Protein AF-A0AAQ3UL62-F1 (afdb_monomer_lite)

pLDDT: mean 93.1, std 4.56, range [62.81, 98.12]

Foldseek 3Di:
DDVVQFKDADPFPAAWEWDWDQDPVRDTDIDTACVVVQVVDDADPQDDDDPVVVVVLCPPPPDDDDDDDVVQQSVAADDPVCQSNQWYDDPVHIMTGRTGDPPHNCSVNVSVVVCCVVCVVPPDD

Organism: NCBI:txid547442

Structure (mmCIF, N/CA/C/O backbone):
data_AF-A0AAQ3UL62-F1
#
_entry.id   AF-A0AAQ3UL62-F1
#
loop_
_atom_site.group_PDB
_atom_site.id
_atom_site.type_symbol
_atom_site.label_atom_id
_atom_site.label_alt_id
_atom_site.label_comp_id
_atom_site.label_asym_id
_atom_site.label_entity_id
_atom_site.label_seq_id
_atom_site.pdbx_PDB_ins_code
_atom_site.Cartn_x
_atom_site.Cartn_y
_atom_site.Cartn_z
_atom_site.occupancy
_atom_site.B_iso_or_equiv
_atom_site.auth_seq_id
_atom_site.auth_comp_id
_atom_site.auth_asym_id
_atom_site.auth_atom_id
_atom_site.pdbx_PDB_model_num
ATOM 1 N N .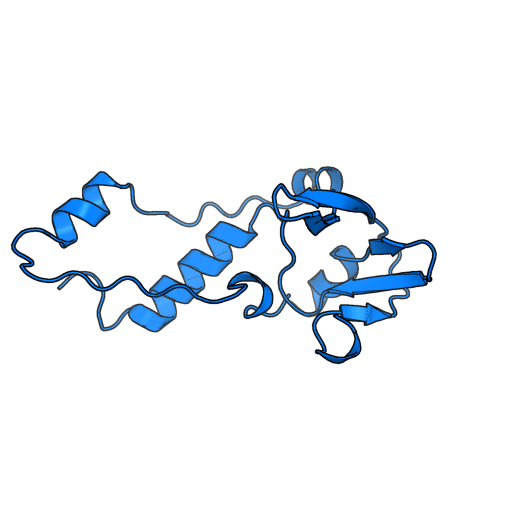 MET A 1 1 ? 14.910 3.794 1.199 1.00 91.38 1 MET A N 1
ATOM 2 C CA . MET A 1 1 ? 13.959 2.682 0.960 1.00 91.38 1 MET A CA 1
ATOM 3 C C . MET A 1 1 ? 14.686 1.352 0.788 1.00 91.38 1 MET A C 1
ATOM 5 O O . MET A 1 1 ? 14.334 0.427 1.505 1.00 91.38 1 MET A O 1
ATOM 9 N N . LEU A 1 2 ? 15.724 1.277 -0.058 1.00 94.56 2 LEU A N 1
ATOM 10 C CA . LEU A 1 2 ? 16.504 0.053 -0.310 1.00 94.56 2 LEU A CA 1
ATOM 11 C C . LEU A 1 2 ? 17.087 -0.584 0.969 1.00 94.56 2 LEU A C 1
ATOM 13 O O . LEU A 1 2 ? 16.732 -1.702 1.311 1.00 94.56 2 LEU A O 1
ATOM 17 N N . ALA A 1 3 ? 17.872 0.167 1.751 1.00 96.12 3 ALA A N 1
ATOM 18 C CA . ALA A 1 3 ? 18.466 -0.324 3.005 1.00 96.12 3 ALA A CA 1
ATOM 19 C C . ALA A 1 3 ? 17.437 -0.736 4.079 1.00 96.12 3 ALA A C 1
ATOM 21 O O . ALA A 1 3 ? 17.766 -1.465 5.005 1.00 96.12 3 ALA A O 1
ATOM 22 N N . ARG A 1 4 ? 16.187 -0.267 3.963 1.00 94.12 4 ARG A N 1
ATOM 23 C CA . ARG A 1 4 ? 15.085 -0.611 4.878 1.00 94.12 4 ARG A CA 1
ATOM 24 C C . ARG A 1 4 ? 14.270 -1.819 4.398 1.00 94.12 4 ARG A C 1
ATOM 26 O O . ARG A 1 4 ? 13.271 -2.134 5.029 1.00 94.12 4 ARG A O 1
ATOM 33 N N . GLY A 1 5 ? 14.625 -2.430 3.265 1.00 95.19 5 GLY A N 1
ATOM 34 C CA . GLY A 1 5 ? 13.879 -3.552 2.685 1.00 95.19 5 GLY A CA 1
ATOM 35 C C . GLY A 1 5 ? 12.482 -3.192 2.165 1.00 95.19 5 GLY A C 1
ATOM 36 O O . GLY A 1 5 ? 11.660 -4.074 1.968 1.00 95.19 5 GLY A O 1
ATOM 37 N N . ILE A 1 6 ? 12.194 -1.902 1.950 1.00 96.50 6 ILE A N 1
ATOM 38 C CA . ILE A 1 6 ? 10.897 -1.442 1.412 1.00 96.50 6 ILE A CA 1
ATOM 39 C C . ILE A 1 6 ? 10.813 -1.727 -0.093 1.00 96.50 6 ILE A C 1
ATOM 41 O O . ILE A 1 6 ? 9.751 -2.058 -0.614 1.00 96.50 6 ILE A O 1
ATOM 45 N N . ILE A 1 7 ? 11.948 -1.587 -0.782 1.00 97.12 7 ILE A N 1
ATOM 46 C CA . ILE A 1 7 ? 12.098 -1.823 -2.219 1.00 97.12 7 ILE A CA 1
ATOM 47 C C . ILE A 1 7 ? 13.309 -2.718 -2.472 1.00 97.12 7 ILE A C 1
ATOM 49 O O . ILE A 1 7 ? 14.225 -2.755 -1.644 1.00 97.12 7 ILE A O 1
ATOM 53 N N . ARG A 1 8 ? 13.357 -3.345 -3.647 1.00 97.62 8 ARG A N 1
ATOM 54 C CA . ARG A 1 8 ? 14.537 -4.051 -4.176 1.00 97.62 8 ARG A CA 1
ATOM 55 C C . ARG A 1 8 ? 14.760 -3.722 -5.658 1.00 97.62 8 ARG A C 1
ATOM 57 O O . ARG A 1 8 ? 13.830 -3.213 -6.284 1.00 97.62 8 ARG A O 1
ATOM 64 N N . PRO A 1 9 ? 15.957 -3.966 -6.225 1.00 97.94 9 PRO A N 1
ATOM 65 C CA . PRO A 1 9 ? 16.167 -3.858 -7.667 1.00 97.94 9 PRO A CA 1
ATOM 66 C C . PRO A 1 9 ? 15.205 -4.785 -8.414 1.00 97.94 9 PRO A C 1
ATOM 68 O O . PRO A 1 9 ? 14.930 -5.886 -7.939 1.00 97.94 9 PRO A O 1
ATOM 71 N N . SER A 1 10 ? 14.696 -4.333 -9.557 1.00 97.25 10 SER A N 1
ATOM 72 C CA . SER A 1 10 ? 13.688 -5.059 -10.332 1.00 97.25 10 SER A CA 1
ATOM 73 C C . SER A 1 10 ? 14.149 -5.320 -11.761 1.00 97.25 10 SER A C 1
ATOM 75 O O . SER A 1 10 ? 14.732 -4.452 -12.413 1.00 97.25 10 SER A O 1
ATOM 77 N N . THR A 1 11 ? 13.814 -6.503 -12.265 1.00 96.38 11 THR A N 1
ATOM 78 C CA . THR A 1 11 ? 13.889 -6.882 -13.685 1.00 96.38 11 THR A CA 1
ATOM 79 C C . THR A 1 11 ? 12.497 -7.030 -14.308 1.00 96.38 11 THR A C 1
ATOM 81 O O . THR 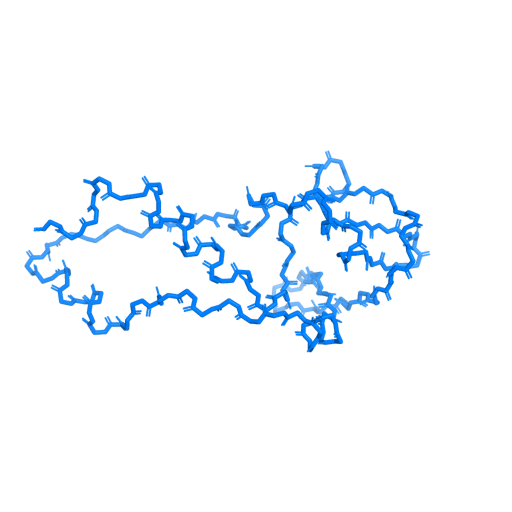A 1 11 ? 12.365 -7.637 -15.366 1.00 96.38 11 THR A O 1
ATOM 84 N N . SER A 1 12 ? 11.461 -6.511 -13.639 1.00 96.56 12 SER A N 1
ATOM 85 C CA . SER A 1 12 ? 10.071 -6.562 -14.096 1.00 96.56 12 SER A CA 1
ATOM 86 C C . SER A 1 12 ? 9.900 -5.904 -15.467 1.00 96.56 12 SER A C 1
ATOM 88 O O . SER A 1 12 ? 10.585 -4.934 -15.801 1.00 96.56 12 SER A O 1
ATOM 90 N N . ALA A 1 13 ? 8.946 -6.409 -16.248 1.00 95.75 13 ALA A N 1
ATOM 91 C CA . ALA A 1 13 ? 8.512 -5.763 -17.483 1.00 95.75 13 ALA A CA 1
ATOM 92 C C . ALA A 1 13 ? 7.652 -4.511 -17.220 1.00 95.75 13 ALA A C 1
ATOM 94 O O . ALA A 1 13 ? 7.531 -3.645 -18.089 1.00 95.75 13 ALA A O 1
ATOM 95 N N . PHE A 1 14 ? 7.062 -4.390 -16.025 1.00 95.81 14 PHE A N 1
ATOM 96 C CA . PHE A 1 14 ? 6.357 -3.182 -15.606 1.00 95.81 14 PHE A CA 1
ATOM 97 C C . PHE A 1 14 ? 7.355 -2.076 -15.292 1.00 95.81 14 PHE A C 1
ATOM 99 O O . PHE A 1 14 ? 8.430 -2.323 -14.756 1.00 95.81 14 PHE A O 1
ATOM 106 N N . SER A 1 15 ? 6.990 -0.832 -15.599 1.00 94.69 15 SER A N 1
ATOM 107 C CA . SER A 1 15 ? 7.820 0.308 -15.234 1.00 94.69 15 SER A CA 1
ATOM 108 C C . SER A 1 15 ? 7.008 1.591 -15.160 1.00 94.69 15 SER A C 1
ATOM 110 O O . SER A 1 15 ? 6.576 2.140 -16.175 1.00 94.69 15 SER A O 1
ATOM 112 N N . VAL A 1 16 ? 6.817 2.093 -13.944 1.00 94.56 16 VAL A N 1
ATOM 113 C CA . VAL A 1 16 ? 6.103 3.350 -13.697 1.00 94.56 16 VAL A CA 1
ATOM 114 C C . VAL A 1 16 ? 7.104 4.464 -13.355 1.00 94.56 16 VAL A C 1
ATOM 116 O O . VAL A 1 16 ? 8.024 4.246 -12.564 1.00 94.56 16 VAL A O 1
ATOM 119 N N . PRO A 1 17 ? 6.999 5.673 -13.935 1.00 93.12 17 PRO A N 1
ATOM 120 C CA . PRO A 1 17 ? 7.874 6.778 -13.558 1.00 93.12 17 PRO A CA 1
ATOM 121 C C . PRO A 1 17 ? 7.556 7.294 -12.148 1.00 93.12 17 PRO A C 1
ATOM 123 O O . PRO A 1 17 ? 6.394 7.357 -11.732 1.00 93.12 17 PRO A O 1
ATOM 126 N N . ILE A 1 18 ? 8.599 7.721 -11.435 1.00 93.50 18 ILE A N 1
ATOM 127 C CA . ILE A 1 18 ? 8.453 8.440 -10.167 1.00 93.50 18 ILE A CA 1
ATOM 128 C C . ILE A 1 18 ? 8.179 9.929 -10.396 1.00 93.50 18 ILE A C 1
ATOM 130 O O . ILE A 1 18 ? 8.620 10.519 -11.382 1.00 93.50 18 ILE A O 1
ATOM 134 N N . LEU A 1 19 ? 7.511 10.550 -9.430 1.00 91.00 19 LEU A N 1
ATOM 135 C CA . LEU A 1 19 ? 7.349 11.991 -9.312 1.00 91.00 19 LEU A CA 1
ATOM 136 C C . LEU A 1 19 ? 7.787 12.428 -7.912 1.00 91.00 19 LEU A C 1
ATOM 138 O O . LEU A 1 19 ? 7.282 11.927 -6.906 1.00 91.00 19 LEU A O 1
ATOM 142 N N . LEU A 1 20 ? 8.711 13.383 -7.843 1.00 91.94 20 LEU A N 1
ATOM 143 C CA . LEU A 1 20 ? 9.097 14.018 -6.587 1.00 91.94 20 LEU A CA 1
ATOM 144 C C . LEU A 1 20 ? 8.290 15.298 -6.408 1.00 91.94 20 LEU A C 1
ATOM 146 O O . LEU A 1 20 ? 8.415 16.240 -7.186 1.00 91.94 20 LEU A O 1
ATOM 150 N N . VAL A 1 21 ? 7.462 15.329 -5.369 1.00 92.31 21 VAL A N 1
ATOM 151 C CA . VAL A 1 21 ? 6.641 16.496 -5.036 1.00 92.31 21 VAL A CA 1
ATOM 152 C C . VAL A 1 21 ? 7.232 17.173 -3.811 1.00 92.31 21 VAL A C 1
ATOM 154 O O . VAL A 1 21 ? 7.412 16.535 -2.773 1.00 92.31 21 VAL A O 1
ATOM 157 N N . LYS A 1 22 ? 7.544 18.465 -3.915 1.00 95.75 22 LYS A N 1
A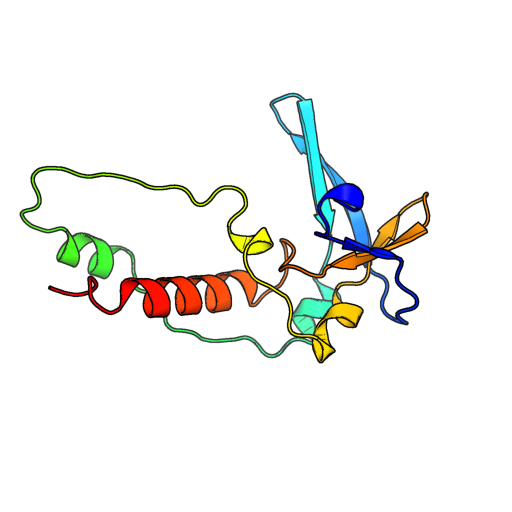TOM 158 C CA . LYS A 1 22 ? 8.049 19.244 -2.783 1.00 95.75 22 LYS A CA 1
ATOM 159 C C . LYS A 1 22 ? 6.902 19.534 -1.814 1.00 95.75 22 LYS A C 1
ATOM 161 O O . LYS A 1 22 ? 5.848 20.014 -2.225 1.00 95.75 22 LYS A O 1
ATOM 166 N N . LYS A 1 23 ? 7.091 19.212 -0.538 1.00 94.00 23 LYS A N 1
ATOM 167 C CA . LYS A 1 23 ? 6.148 19.548 0.533 1.00 94.00 23 LYS A CA 1
ATOM 168 C C . LYS A 1 23 ? 6.386 20.977 1.037 1.00 94.00 23 LYS A C 1
ATOM 170 O O . LYS A 1 23 ? 7.433 21.569 0.778 1.00 94.00 23 LYS A O 1
ATOM 175 N N . ALA A 1 24 ? 5.421 21.501 1.797 1.00 94.81 24 ALA A N 1
ATOM 176 C CA . ALA A 1 24 ? 5.519 22.812 2.445 1.00 94.81 24 ALA A CA 1
ATOM 177 C C . ALA A 1 24 ? 6.678 22.893 3.456 1.00 94.81 24 ALA A C 1
ATOM 179 O O . ALA A 1 24 ? 7.320 23.927 3.564 1.00 94.81 24 ALA A O 1
ATOM 180 N N . ASP A 1 25 ? 7.006 21.779 4.120 1.00 94.25 25 ASP A N 1
ATOM 181 C CA . ASP A 1 25 ? 8.160 21.644 5.025 1.00 94.25 25 ASP A CA 1
ATOM 182 C C . ASP A 1 25 ? 9.513 21.513 4.287 1.00 94.25 25 ASP A C 1
ATOM 184 O O . ASP A 1 25 ? 10.516 21.126 4.880 1.00 94.25 25 ASP A O 1
ATOM 188 N N . HIS A 1 26 ? 9.541 21.783 2.976 1.00 93.19 26 HIS A N 1
ATOM 189 C CA . HIS A 1 26 ? 10.674 21.615 2.060 1.00 93.19 26 HIS A CA 1
ATOM 190 C C . HIS A 1 26 ? 11.198 20.181 1.881 1.00 93.19 26 HIS A C 1
ATOM 192 O O . HIS A 1 26 ? 12.110 19.975 1.074 1.00 93.19 26 HIS A O 1
ATOM 198 N N . SER A 1 27 ? 10.607 19.180 2.539 1.00 94.06 27 SER A N 1
ATOM 199 C CA . SER A 1 27 ? 10.926 17.774 2.292 1.00 94.06 27 SER A CA 1
ATOM 200 C C . SER A 1 27 ? 10.340 17.289 0.961 1.00 94.06 27 SER A C 1
ATOM 202 O O . SER A 1 27 ? 9.426 17.887 0.386 1.00 94.06 27 SER A O 1
ATOM 204 N N . TRP A 1 28 ? 10.858 16.171 0.453 1.00 92.19 28 TRP A N 1
ATOM 205 C CA . TRP A 1 28 ? 10.373 15.555 -0.780 1.00 92.19 28 TRP A CA 1
ATOM 206 C C . TRP A 1 28 ? 9.380 14.433 -0.483 1.00 92.19 28 TRP A C 1
ATOM 208 O O . TRP A 1 28 ? 9.599 13.591 0.390 1.00 92.19 28 TRP A O 1
ATOM 218 N N . ARG A 1 29 ? 8.279 14.396 -1.235 1.00 91.12 29 ARG A N 1
ATOM 219 C CA . ARG A 1 29 ? 7.348 13.271 -1.277 1.00 91.12 29 ARG A CA 1
ATOM 220 C C . ARG A 1 29 ? 7.646 12.437 -2.516 1.00 91.12 29 ARG A C 1
ATOM 222 O O . ARG A 1 29 ? 7.608 12.937 -3.637 1.00 91.12 29 ARG A O 1
ATOM 229 N N . PHE A 1 30 ? 7.940 11.168 -2.279 1.00 91.81 30 PHE A N 1
ATOM 230 C CA . PHE A 1 30 ? 8.157 10.172 -3.313 1.00 91.81 30 PHE A CA 1
ATOM 231 C C . PHE A 1 30 ? 6.803 9.615 -3.764 1.00 91.81 30 PHE A C 1
ATOM 233 O O . PHE A 1 30 ? 6.171 8.863 -3.023 1.00 91.81 30 PHE A O 1
ATOM 240 N N . CYS A 1 31 ? 6.335 10.032 -4.939 1.00 91.88 31 CYS A N 1
ATOM 241 C CA . CYS A 1 31 ? 5.052 9.621 -5.504 1.00 91.88 31 CYS A CA 1
ATOM 242 C C . CYS A 1 31 ? 5.278 8.745 -6.737 1.00 91.88 31 CYS A C 1
ATOM 244 O O . CYS A 1 31 ? 6.163 9.020 -7.543 1.00 91.88 31 CYS A O 1
ATOM 246 N N . ILE A 1 32 ? 4.442 7.728 -6.924 1.00 92.62 32 ILE A N 1
ATOM 247 C CA . ILE A 1 32 ? 4.426 6.919 -8.146 1.00 92.62 32 ILE A CA 1
ATOM 248 C C . ILE A 1 32 ? 3.058 7.042 -8.789 1.00 92.62 32 ILE A C 1
ATOM 250 O O . ILE A 1 32 ? 2.028 6.976 -8.116 1.00 92.62 32 ILE A O 1
ATOM 254 N N . ASN A 1 33 ? 3.048 7.251 -10.102 1.00 91.31 33 ASN A N 1
ATOM 255 C CA . ASN A 1 33 ? 1.814 7.415 -10.850 1.00 91.31 33 ASN A CA 1
ATOM 256 C C . ASN A 1 33 ? 1.234 6.062 -11.287 1.00 91.31 33 ASN A C 1
ATOM 258 O O . ASN A 1 33 ? 1.340 5.677 -12.449 1.00 91.31 33 ASN A O 1
ATOM 262 N N . TYR A 1 34 ? 0.573 5.361 -10.369 1.00 95.00 34 TYR A N 1
ATOM 263 C CA . TYR A 1 34 ? -0.069 4.074 -10.653 1.00 95.00 34 TYR A CA 1
ATOM 264 C C . TYR A 1 34 ? -1.407 4.173 -11.403 1.00 95.00 34 TYR A C 1
ATOM 266 O O . TYR A 1 34 ? -2.152 3.205 -11.396 1.00 95.00 34 TYR A O 1
ATOM 274 N N . ARG A 1 35 ? -1.756 5.292 -12.058 1.00 95.06 35 ARG A N 1
ATOM 275 C CA . ARG A 1 35 ? -3.062 5.433 -12.746 1.00 95.06 35 ARG A CA 1
ATOM 276 C C . ARG A 1 35 ? -3.351 4.287 -13.721 1.00 95.06 35 ARG A C 1
ATOM 278 O O . ARG A 1 35 ? -4.351 3.608 -13.551 1.00 95.06 35 ARG A O 1
ATOM 285 N N . ALA A 1 36 ? -2.432 4.008 -14.648 1.00 94.81 36 ALA A N 1
ATOM 286 C CA . ALA A 1 36 ? -2.607 2.920 -15.613 1.00 94.81 36 ALA A CA 1
ATOM 287 C C . ALA A 1 36 ? -2.723 1.548 -14.927 1.00 94.81 36 ALA A C 1
ATOM 289 O O . ALA A 1 36 ? -3.614 0.768 -15.242 1.00 94.81 36 ALA A O 1
ATOM 290 N N . LEU A 1 37 ? -1.868 1.269 -13.935 1.00 95.44 37 LEU A N 1
ATOM 291 C CA . LEU A 1 37 ? -1.952 0.028 -13.160 1.00 95.44 37 LEU A CA 1
ATOM 292 C C . LEU A 1 37 ? -3.307 -0.093 -12.451 1.00 95.44 37 LEU A C 1
ATOM 294 O O . LEU A 1 37 ? -3.936 -1.148 -12.471 1.00 95.44 37 LEU A O 1
ATOM 29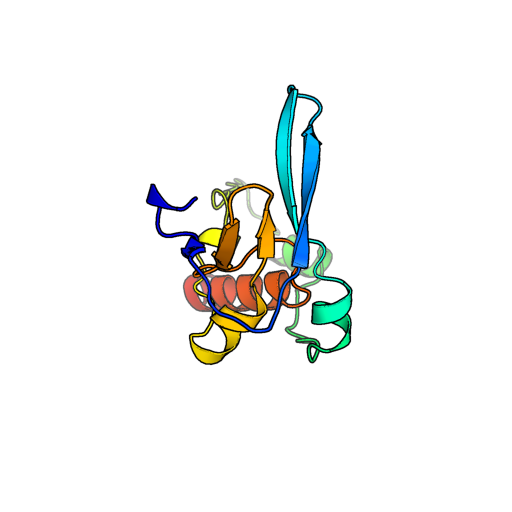8 N N . ASN A 1 38 ? -3.773 0.998 -11.849 1.00 96.31 38 ASN A N 1
ATOM 299 C CA . ASN A 1 38 ? -5.042 1.052 -11.150 1.00 96.31 38 ASN A CA 1
ATOM 300 C C . ASN A 1 38 ? -6.219 0.808 -12.097 1.00 96.31 38 ASN A C 1
ATOM 302 O O . ASN A 1 38 ? -7.160 0.139 -11.685 1.00 96.31 38 ASN A O 1
ATOM 306 N N . ASP A 1 39 ? -6.197 1.320 -13.324 1.00 96.94 39 ASP A N 1
ATOM 307 C CA . ASP A 1 39 ? -7.282 1.113 -14.295 1.00 96.94 39 ASP A CA 1
ATOM 308 C C . ASP A 1 39 ? -7.420 -0.364 -14.701 1.00 96.94 39 ASP A C 1
ATOM 310 O O . ASP A 1 39 ? -8.525 -0.842 -14.949 1.00 96.94 39 ASP A O 1
ATOM 314 N N . HIS A 1 40 ? -6.314 -1.111 -14.675 1.00 94.62 40 HIS A N 1
ATOM 315 C CA . HIS A 1 40 ? -6.285 -2.555 -14.924 1.00 94.62 40 HIS A CA 1
ATOM 316 C C . HIS A 1 40 ? -6.425 -3.416 -13.658 1.00 94.62 40 HIS A C 1
ATOM 318 O O . HIS A 1 40 ? -6.464 -4.642 -13.746 1.00 94.62 40 HIS A O 1
ATOM 324 N N . THR A 1 41 ? -6.508 -2.801 -12.477 1.00 96.12 41 THR A N 1
ATOM 325 C CA . THR A 1 41 ? -6.654 -3.517 -11.207 1.00 96.12 41 THR A CA 1
ATOM 326 C C . THR A 1 41 ? -8.129 -3.639 -10.846 1.00 96.12 41 THR A C 1
ATOM 328 O O . THR A 1 41 ? -8.844 -2.637 -10.748 1.00 96.12 41 THR A O 1
ATOM 331 N N . VAL A 1 42 ? -8.582 -4.869 -10.586 1.00 96.75 42 VAL A N 1
ATOM 332 C CA . VAL A 1 42 ? -9.933 -5.126 -10.073 1.00 96.75 42 VAL A CA 1
ATOM 333 C C . VAL A 1 42 ? -10.098 -4.408 -8.735 1.00 96.75 42 VAL A C 1
ATOM 335 O O . VAL A 1 42 ? -9.307 -4.604 -7.811 1.00 96.75 42 VAL A O 1
ATOM 338 N N . LYS A 1 43 ? -11.109 -3.541 -8.640 1.00 95.44 43 LYS A N 1
ATOM 339 C CA . LYS A 1 43 ? -11.339 -2.717 -7.451 1.00 95.44 43 LYS A CA 1
ATOM 340 C C . LYS A 1 43 ? -11.895 -3.564 -6.321 1.00 95.44 43 LYS A C 1
ATOM 342 O O . LYS A 1 43 ? -12.958 -4.166 -6.466 1.00 95.44 43 LYS A O 1
ATOM 347 N N . ASP A 1 44 ? -11.188 -3.552 -5.201 1.00 93.38 44 ASP A N 1
ATOM 348 C CA . ASP A 1 44 ? -11.671 -4.141 -3.962 1.00 93.38 44 ASP A CA 1
ATOM 349 C C . ASP A 1 44 ? -12.735 -3.221 -3.347 1.00 93.38 44 ASP A C 1
ATOM 351 O O . ASP A 1 44 ? -12.489 -2.038 -3.102 1.00 93.38 44 ASP A O 1
ATOM 355 N N . LYS A 1 45 ? -13.935 -3.767 -3.137 1.00 90.94 45 LYS A N 1
ATOM 356 C CA . LYS A 1 45 ? -15.085 -3.072 -2.544 1.00 90.94 45 LYS A CA 1
ATOM 357 C C . LYS A 1 45 ? -15.254 -3.450 -1.072 1.00 90.94 45 LYS A C 1
ATOM 359 O O . LYS A 1 45 ? -16.378 -3.644 -0.612 1.00 90.94 45 LYS A O 1
ATOM 364 N N . TYR A 1 46 ? -14.144 -3.593 -0.352 1.00 92.69 46 TYR A N 1
ATOM 365 C CA . TYR A 1 46 ? -14.169 -3.829 1.083 1.00 92.69 46 TYR A CA 1
ATOM 366 C C . TYR A 1 46 ? -15.027 -2.761 1.791 1.00 92.69 46 TYR A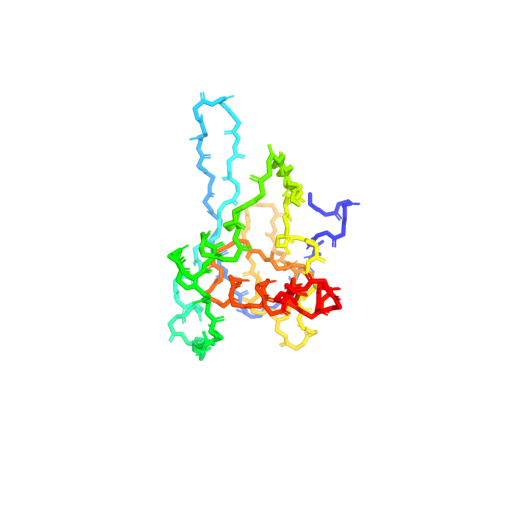 C 1
ATOM 368 O O . TYR A 1 46 ? -14.855 -1.569 1.514 1.00 92.69 46 TYR A O 1
ATOM 376 N N . PRO A 1 47 ? -15.953 -3.154 2.684 1.00 87.94 47 PRO A N 1
ATOM 377 C CA . PRO A 1 47 ? -16.836 -2.211 3.354 1.00 87.94 47 PRO A CA 1
ATOM 378 C C . PRO A 1 47 ? -16.033 -1.334 4.316 1.00 87.94 47 PRO A C 1
ATOM 380 O O . PRO A 1 47 ? -15.474 -1.805 5.308 1.00 87.94 47 PRO A O 1
ATOM 383 N N . ILE A 1 48 ? -15.984 -0.042 4.014 1.00 85.62 48 ILE A N 1
ATOM 384 C CA . ILE A 1 48 ? -15.452 0.981 4.910 1.00 85.62 48 ILE A CA 1
ATOM 385 C C . ILE A 1 48 ? -16.656 1.599 5.616 1.00 85.62 48 ILE A C 1
ATOM 387 O O . ILE A 1 48 ? -17.585 2.046 4.944 1.00 85.62 48 ILE A O 1
ATOM 391 N N . LEU A 1 49 ? -16.645 1.579 6.950 1.00 81.00 49 LEU A N 1
ATOM 392 C CA . LEU A 1 49 ? -17.714 2.161 7.762 1.00 81.00 49 LEU A CA 1
ATOM 393 C C . LEU A 1 49 ? -17.846 3.652 7.463 1.00 81.00 49 LEU A C 1
ATOM 395 O O . LEU A 1 49 ? -16.843 4.347 7.254 1.00 81.00 49 LEU A O 1
ATOM 399 N N . VAL A 1 50 ? -19.085 4.136 7.436 1.00 87.19 50 VAL A N 1
ATOM 400 C CA . VAL A 1 50 ? -19.325 5.572 7.295 1.00 87.19 50 VAL A CA 1
ATOM 401 C C . VAL A 1 50 ? -18.980 6.279 8.603 1.00 87.19 50 VAL A C 1
ATOM 403 O O . VAL A 1 50 ? -18.973 5.682 9.677 1.00 87.19 50 VAL A O 1
ATOM 406 N N . VAL A 1 51 ? -18.652 7.568 8.511 1.00 87.62 51 VAL A N 1
ATOM 407 C CA . VAL A 1 51 ? -18.191 8.342 9.673 1.00 87.62 51 VAL A CA 1
ATOM 408 C C . VAL A 1 51 ? -19.234 8.352 10.791 1.00 87.62 51 VAL A C 1
ATOM 410 O O . VAL A 1 51 ? -18.854 8.231 11.949 1.00 87.62 51 VAL A O 1
ATOM 413 N N . ASP A 1 52 ? -20.521 8.431 10.453 1.00 89.06 52 ASP A N 1
ATOM 414 C CA . ASP A 1 52 ? -21.599 8.461 11.446 1.00 89.06 52 ASP A CA 1
ATOM 415 C C . ASP A 1 52 ? -21.669 7.155 12.255 1.00 89.06 52 ASP A C 1
ATOM 417 O O . ASP A 1 52 ? -21.705 7.204 13.478 1.00 89.06 52 ASP A O 1
ATOM 421 N N . GLU A 1 53 ? -21.538 5.993 11.602 1.00 87.06 53 GLU A N 1
ATOM 422 C CA . GLU A 1 53 ? -21.478 4.688 12.284 1.00 87.06 53 GLU A CA 1
ATOM 423 C C . GLU A 1 53 ? -20.287 4.608 13.253 1.00 87.06 53 GLU A C 1
ATOM 425 O O . GLU A 1 53 ? -20.414 4.098 14.364 1.00 87.06 53 GLU A O 1
ATOM 430 N N . LEU A 1 54 ? -19.128 5.149 12.858 1.00 86.06 54 LEU A N 1
ATOM 431 C CA . LEU A 1 54 ? -17.942 5.195 13.719 1.00 86.06 54 LEU A CA 1
ATOM 432 C C . LEU A 1 54 ? -18.120 6.142 14.914 1.00 86.06 54 LEU A C 1
ATOM 434 O O . LEU A 1 54 ? -17.544 5.898 15.970 1.00 86.06 54 LEU A O 1
ATOM 438 N N . LEU A 1 55 ? -18.866 7.237 14.753 1.00 88.88 55 LEU A N 1
ATOM 439 C CA . LEU A 1 55 ? -19.140 8.186 15.835 1.00 88.88 55 LEU A CA 1
ATOM 440 C C . LEU A 1 55 ? -20.185 7.645 16.812 1.00 88.88 55 LEU A C 1
ATOM 442 O O . LEU A 1 55 ? -20.048 7.864 18.016 1.00 88.88 55 LEU A O 1
ATOM 446 N N . ASP A 1 56 ? -21.175 6.907 16.314 1.00 88.81 56 ASP A N 1
ATOM 447 C CA . ASP A 1 56 ? -22.171 6.233 17.146 1.00 88.81 56 ASP A CA 1
ATOM 448 C C . ASP A 1 56 ? -21.513 5.186 18.060 1.00 88.81 56 ASP A C 1
ATOM 450 O O . ASP A 1 56 ? -21.824 5.133 19.250 1.00 88.81 56 ASP A O 1
ATOM 454 N N . GLU A 1 57 ? -20.525 4.428 17.559 1.00 85.88 57 GLU A N 1
ATOM 455 C CA . GLU A 1 57 ? -19.723 3.490 18.371 1.00 85.88 57 GLU A CA 1
ATOM 456 C C . GLU A 1 57 ? -18.927 4.182 19.496 1.00 85.88 57 GLU A C 1
ATOM 458 O O . GLU A 1 57 ? -18.540 3.551 20.479 1.00 85.88 57 GLU A O 1
ATOM 463 N N . LEU A 1 58 ? -18.676 5.486 19.377 1.00 88.62 58 LEU A N 1
ATOM 464 C CA . LEU A 1 58 ? -17.943 6.277 20.365 1.00 88.62 58 LEU A CA 1
ATOM 465 C C . LEU A 1 58 ? -18.858 6.962 21.393 1.00 88.62 58 LEU A C 1
ATOM 467 O O . LEU A 1 58 ? -18.364 7.653 22.294 1.00 88.62 58 LEU A O 1
ATOM 471 N N . HIS A 1 59 ? -20.178 6.802 21.277 1.00 90.31 59 HIS A N 1
ATOM 472 C CA . HIS A 1 59 ? -21.137 7.447 22.166 1.00 90.31 59 HIS A CA 1
ATOM 473 C C . HIS A 1 59 ? -20.914 7.056 23.637 1.00 90.31 59 HIS A C 1
ATOM 475 O O . HIS A 1 59 ? -20.728 5.893 23.983 1.00 90.31 59 HIS A O 1
ATOM 481 N N . GLY A 1 60 ? -20.947 8.048 24.531 1.00 90.88 60 GLY A N 1
ATOM 482 C CA . GLY A 1 60 ? -20.750 7.841 25.969 1.00 90.88 60 GLY A CA 1
ATOM 483 C C . GLY A 1 60 ? -19.288 7.683 26.406 1.00 90.88 60 GLY A C 1
ATOM 484 O O . GLY A 1 60 ? -19.020 7.634 27.606 1.00 90.88 60 GLY A O 1
ATOM 485 N N . ALA A 1 61 ? -18.325 7.661 25.478 1.00 92.25 61 ALA A N 1
ATOM 486 C CA . ALA A 1 61 ? -16.911 7.693 25.833 1.00 92.25 61 ALA A CA 1
ATOM 487 C C . ALA A 1 61 ? -16.510 9.071 26.390 1.00 92.25 61 ALA A C 1
ATOM 489 O O . ALA A 1 61 ? -16.815 10.118 25.821 1.00 92.25 61 ALA A O 1
ATOM 490 N N . HIS A 1 62 ? -15.777 9.070 27.505 1.00 95.00 62 HIS A N 1
ATOM 491 C CA . HIS A 1 62 ? -15.287 10.296 28.149 1.00 95.00 62 HIS A CA 1
ATOM 492 C C . HIS A 1 62 ? -13.845 10.653 27.766 1.00 95.00 62 HIS A C 1
ATOM 494 O O . HIS A 1 62 ? -13.429 11.800 27.924 1.00 95.00 62 HIS A O 1
ATOM 500 N N . PHE A 1 63 ? -13.077 9.682 27.267 1.00 95.69 63 PHE A N 1
ATOM 501 C CA . PHE A 1 63 ? -11.668 9.841 26.920 1.00 95.69 63 PHE A CA 1
ATOM 502 C C . PHE A 1 63 ? -11.395 9.243 25.544 1.00 95.69 63 PHE A C 1
ATOM 504 O O . PHE A 1 63 ? -11.824 8.129 25.251 1.00 95.69 63 PHE A O 1
ATOM 511 N N . PHE A 1 64 ? -10.631 9.970 24.730 1.00 93.25 64 PHE A N 1
ATOM 512 C CA . PHE A 1 64 ? -10.272 9.563 23.377 1.00 93.25 64 PHE A CA 1
ATOM 513 C C . PHE A 1 64 ? -8.757 9.506 23.224 1.00 93.25 64 PHE A C 1
ATOM 515 O O . PHE A 1 64 ? -8.052 10.452 23.575 1.00 93.25 64 PHE A O 1
ATOM 522 N N . THR A 1 65 ? -8.272 8.417 22.632 1.00 94.31 65 THR A N 1
ATOM 523 C CA . THR A 1 65 ? -6.866 8.245 22.262 1.00 94.31 65 THR A CA 1
ATOM 524 C C . THR A 1 65 ? -6.784 7.985 20.769 1.00 94.31 65 THR A C 1
ATOM 526 O O . THR A 1 65 ? -7.468 7.107 20.248 1.00 94.31 65 THR A O 1
ATOM 529 N N . LYS A 1 66 ? -5.919 8.726 20.075 1.00 92.06 66 LYS A N 1
ATOM 530 C CA . LYS A 1 66 ? -5.638 8.516 18.655 1.00 92.06 66 LYS A CA 1
ATOM 531 C C . LYS A 1 66 ? -4.247 7.920 18.491 1.00 92.06 66 LYS A C 1
ATOM 533 O O . LYS A 1 66 ? -3.270 8.493 18.965 1.00 92.06 66 LYS A O 1
ATOM 538 N N . LEU A 1 67 ? -4.169 6.802 17.779 1.00 92.38 67 LEU A N 1
ATOM 539 C CA . LEU A 1 67 ? -2.917 6.151 17.408 1.00 92.38 67 LEU A CA 1
ATOM 540 C C . LEU A 1 67 ? -2.710 6.299 15.900 1.00 92.38 67 LEU A C 1
ATOM 542 O O . LEU A 1 67 ? -3.620 6.030 15.120 1.00 92.38 67 LEU A O 1
ATOM 546 N N . ASP A 1 68 ? -1.520 6.737 15.495 1.00 92.31 68 ASP A N 1
ATOM 547 C CA . ASP A 1 68 ? -1.131 6.829 14.087 1.00 92.31 68 ASP A CA 1
ATOM 548 C C . ASP A 1 68 ? -0.121 5.727 13.758 1.00 92.31 68 ASP A C 1
ATOM 550 O O . ASP A 1 68 ? 0.936 5.626 14.388 1.00 92.31 68 ASP A O 1
ATOM 554 N N . LEU A 1 69 ? -0.436 4.889 12.767 1.00 90.44 69 LEU A N 1
ATOM 555 C CA . LEU A 1 69 ? 0.524 3.918 12.251 1.00 90.44 69 LEU A CA 1
ATOM 556 C C . LEU A 1 69 ? 1.472 4.632 11.289 1.00 90.44 69 LEU A C 1
ATOM 558 O O . LEU A 1 69 ? 1.137 4.890 10.129 1.00 90.44 69 LEU A O 1
ATOM 562 N N . HIS A 1 70 ? 2.690 4.900 11.764 1.00 87.75 70 HIS A N 1
ATOM 563 C CA . HIS A 1 70 ? 3.702 5.583 10.969 1.00 87.75 70 HIS A CA 1
ATOM 564 C C . HIS A 1 70 ? 3.943 4.863 9.636 1.00 87.75 70 HIS A C 1
ATOM 566 O O . HIS A 1 70 ? 4.388 3.713 9.601 1.00 87.75 70 HIS A O 1
ATOM 572 N N . SER A 1 71 ? 3.691 5.561 8.525 1.00 86.81 71 SER A N 1
ATOM 573 C CA . SER A 1 71 ? 3.765 4.982 7.177 1.00 86.81 71 SER A CA 1
ATOM 574 C C . SER A 1 71 ? 2.978 3.665 7.050 1.00 86.81 71 SER A C 1
ATOM 576 O O . SER A 1 71 ? 3.504 2.704 6.495 1.00 86.81 71 SER A O 1
ATOM 578 N N . GLY A 1 72 ? 1.745 3.612 7.572 1.00 91.00 72 GLY A N 1
ATOM 579 C CA . GLY A 1 72 ? 0.951 2.385 7.729 1.00 91.00 72 GLY A CA 1
ATOM 580 C C . GLY A 1 72 ? 0.933 1.447 6.517 1.00 91.00 72 GLY A C 1
ATOM 581 O O . GLY A 1 72 ? 1.147 0.250 6.679 1.00 91.00 72 GLY A O 1
ATOM 582 N N . TYR A 1 73 ? 0.801 1.967 5.292 1.00 93.38 73 TYR A N 1
ATOM 583 C CA . TYR A 1 73 ? 0.840 1.126 4.086 1.00 93.38 73 TYR A CA 1
ATOM 584 C C . TYR A 1 73 ? 2.175 0.391 3.903 1.00 93.38 73 TYR A C 1
ATOM 586 O O . TYR A 1 73 ? 2.183 -0.798 3.606 1.00 93.38 73 TYR A O 1
ATOM 594 N N . HIS A 1 74 ? 3.310 1.028 4.199 1.00 94.50 74 HIS A N 1
ATOM 595 C CA . HIS A 1 74 ? 4.620 0.372 4.125 1.00 94.50 74 HIS A CA 1
ATOM 596 C C . HIS A 1 74 ? 4.815 -0.734 5.180 1.00 94.50 74 HIS A C 1
ATOM 598 O O . HIS A 1 74 ? 5.851 -1.396 5.169 1.00 94.50 74 HIS A O 1
ATOM 604 N N . GLN A 1 75 ? 3.869 -0.929 6.103 1.00 93.44 75 GLN A N 1
ATOM 605 C CA . GLN A 1 75 ? 3.884 -2.045 7.051 1.00 93.44 75 GLN A CA 1
ATOM 606 C C . GLN A 1 75 ? 3.195 -3.298 6.482 1.00 93.44 75 GLN A C 1
ATOM 608 O O . GLN A 1 75 ? 3.391 -4.394 7.004 1.00 93.44 75 GLN A O 1
ATOM 613 N N . VAL A 1 76 ? 2.427 -3.160 5.396 1.00 95.75 76 VAL A N 1
ATOM 614 C CA . VAL A 1 76 ? 1.712 -4.262 4.740 1.00 95.75 76 VAL A CA 1
ATOM 615 C C . VAL A 1 76 ? 2.547 -4.792 3.581 1.00 95.75 76 VAL A C 1
ATOM 617 O O . VAL A 1 76 ? 2.957 -4.024 2.715 1.00 95.75 76 VAL A O 1
ATOM 620 N N . ARG A 1 77 ? 2.810 -6.101 3.537 1.00 96.81 77 ARG A N 1
ATOM 621 C CA . ARG A 1 77 ? 3.545 -6.722 2.422 1.00 96.81 77 ARG A CA 1
ATOM 622 C C . ARG A 1 77 ? 2.674 -6.808 1.172 1.00 96.81 77 ARG A C 1
ATOM 624 O O . ARG A 1 77 ? 1.486 -7.104 1.268 1.00 96.81 77 ARG A O 1
ATOM 631 N N . VAL A 1 78 ? 3.280 -6.586 0.008 1.00 97.31 78 VAL A N 1
ATOM 632 C CA . VAL A 1 78 ? 2.642 -6.895 -1.281 1.00 97.31 78 VAL A CA 1
ATOM 633 C C . VAL A 1 78 ? 2.671 -8.411 -1.476 1.00 97.31 78 VAL A C 1
ATOM 635 O O . VAL A 1 78 ? 3.635 -9.069 -1.073 1.00 97.31 78 VAL A O 1
ATOM 638 N N . HIS A 1 79 ? 1.616 -8.974 -2.064 1.00 97.00 79 HIS A N 1
ATOM 639 C CA . HIS A 1 79 ? 1.598 -10.389 -2.428 1.00 97.00 79 HIS A CA 1
ATOM 640 C C . HIS A 1 79 ? 2.725 -10.690 -3.426 1.00 97.00 79 HIS A C 1
ATOM 642 O O . HIS A 1 79 ? 2.980 -9.879 -4.313 1.00 97.00 79 HIS A O 1
ATOM 648 N N . LEU A 1 80 ? 3.404 -11.835 -3.299 1.00 96.56 80 LEU A N 1
ATOM 649 C CA . LEU A 1 80 ? 4.618 -12.125 -4.079 1.00 96.56 80 LEU A CA 1
ATOM 650 C C . LEU A 1 80 ? 4.389 -12.023 -5.594 1.00 96.56 80 LEU A C 1
ATOM 652 O O . LEU A 1 80 ? 5.208 -11.424 -6.286 1.00 96.56 80 LEU A O 1
ATOM 656 N N . ASP A 1 81 ? 3.244 -12.510 -6.067 1.00 96.94 81 ASP A N 1
ATOM 657 C CA . ASP A 1 81 ? 2.857 -12.489 -7.487 1.00 96.94 81 ASP A CA 1
ATOM 658 C C . ASP A 1 81 ? 2.511 -11.085 -8.017 1.00 96.94 81 ASP A C 1
ATOM 660 O O . ASP A 1 81 ? 2.402 -10.872 -9.222 1.00 96.94 81 ASP A O 1
ATOM 664 N N . ASP A 1 82 ? 2.332 -10.107 -7.127 1.00 96.94 82 ASP A N 1
ATOM 665 C CA . ASP A 1 82 ? 1.988 -8.728 -7.480 1.00 96.94 82 ASP A CA 1
ATOM 666 C C . ASP A 1 82 ? 3.151 -7.751 -7.278 1.00 96.94 82 ASP A C 1
ATOM 668 O O . ASP A 1 82 ? 3.066 -6.598 -7.709 1.00 96.94 82 ASP A O 1
ATOM 672 N N . VAL A 1 83 ? 4.256 -8.190 -6.661 1.00 97.75 83 VAL A N 1
ATOM 673 C CA . VAL A 1 83 ? 5.438 -7.349 -6.405 1.00 97.75 83 VAL A CA 1
ATOM 674 C C . VAL A 1 83 ? 5.943 -6.719 -7.701 1.00 97.75 83 VAL A C 1
ATOM 676 O O . VAL A 1 83 ? 6.164 -5.507 -7.745 1.00 97.75 83 VAL A O 1
ATOM 679 N N . GLU A 1 84 ? 6.053 -7.500 -8.778 1.00 97.12 84 GLU A N 1
ATOM 680 C CA . GLU A 1 84 ? 6.582 -7.024 -10.061 1.00 97.12 84 GLU A CA 1
ATOM 681 C C . GLU A 1 84 ? 5.741 -5.894 -10.678 1.00 97.12 84 GLU A C 1
ATOM 683 O O . GLU A 1 84 ? 6.277 -5.037 -11.381 1.00 97.12 84 GLU A O 1
ATOM 688 N N . LYS A 1 85 ? 4.435 -5.841 -10.380 1.00 96.88 85 LYS A N 1
ATOM 689 C CA . LYS A 1 85 ? 3.501 -4.827 -10.901 1.00 96.88 85 LYS A CA 1
ATOM 690 C C . LYS A 1 85 ? 3.746 -3.458 -10.270 1.00 96.88 85 LYS A C 1
ATOM 692 O O . LYS A 1 85 ? 3.406 -2.431 -10.850 1.00 96.88 85 LYS A O 1
ATOM 697 N N . THR A 1 86 ? 4.373 -3.436 -9.094 1.00 97.06 86 THR A N 1
ATOM 698 C CA . THR A 1 86 ? 4.754 -2.211 -8.376 1.00 97.06 86 THR A CA 1
ATOM 699 C C . THR A 1 86 ? 6.091 -1.628 -8.844 1.00 97.06 86 THR A C 1
ATOM 701 O O . THR A 1 86 ? 6.618 -0.696 -8.230 1.00 97.06 86 THR A O 1
ATOM 704 N N . ALA A 1 87 ? 6.673 -2.182 -9.909 1.00 97.62 87 ALA A N 1
ATOM 705 C CA . ALA A 1 87 ? 7.954 -1.735 -10.416 1.00 97.62 87 ALA A CA 1
ATOM 706 C C . ALA A 1 87 ? 7.911 -0.285 -10.925 1.00 97.62 87 ALA A C 1
ATOM 708 O O . ALA A 1 87 ? 6.989 0.165 -11.615 1.00 97.62 87 ALA A O 1
ATOM 709 N N . PHE A 1 88 ? 8.950 0.464 -10.576 1.00 96.56 88 PHE A N 1
ATOM 710 C CA . PHE A 1 88 ? 9.133 1.861 -10.914 1.00 96.56 88 PHE A CA 1
ATOM 711 C C . PHE A 1 88 ? 10.572 2.141 -11.329 1.00 96.56 88 PHE A C 1
ATOM 713 O O . PHE A 1 88 ? 11.532 1.516 -10.867 1.00 96.56 88 PHE A O 1
ATOM 720 N N . ARG A 1 89 ? 10.734 3.149 -12.184 1.00 95.38 89 ARG A N 1
ATOM 721 C CA . ARG A 1 89 ? 12.043 3.599 -12.663 1.00 95.38 89 ARG A CA 1
ATOM 722 C C . ARG A 1 89 ? 12.397 4.982 -12.150 1.00 95.38 89 ARG A C 1
ATOM 724 O O . ARG A 1 89 ? 11.555 5.874 -12.039 1.00 95.38 89 ARG A O 1
ATOM 731 N N . THR A 1 90 ? 13.683 5.155 -11.892 1.00 93.81 90 THR A N 1
ATOM 732 C CA . THR A 1 90 ? 14.322 6.418 -11.520 1.00 93.81 90 THR A CA 1
ATOM 733 C C . THR A 1 90 ? 15.527 6.657 -12.426 1.00 93.81 90 THR A C 1
ATOM 735 O O . THR A 1 90 ? 15.939 5.761 -13.160 1.00 93.81 90 THR A O 1
ATOM 738 N N . HIS A 1 91 ? 16.157 7.828 -12.325 1.00 91.12 91 HIS A N 1
ATOM 739 C CA . HIS A 1 91 ? 17.442 8.081 -12.990 1.00 91.12 91 HIS A CA 1
ATOM 740 C C . HIS A 1 91 ? 18.569 7.141 -12.529 1.00 91.12 91 HIS A C 1
ATOM 742 O O . HIS A 1 91 ? 19.562 6.994 -13.230 1.00 91.12 91 HIS A O 1
ATOM 748 N N . HIS A 1 92 ? 18.418 6.500 -11.366 1.00 89.88 92 HIS A N 1
ATOM 749 C CA . HIS A 1 92 ? 19.433 5.636 -10.763 1.00 89.88 92 HIS A CA 1
ATOM 750 C C . HIS A 1 92 ? 19.153 4.140 -10.930 1.00 89.88 92 HIS A C 1
ATOM 752 O O . HIS A 1 92 ? 19.923 3.324 -10.433 1.00 89.88 92 HIS A O 1
ATOM 758 N N . GLY A 1 93 ? 18.058 3.764 -11.594 1.00 94.56 93 GLY A N 1
ATOM 759 C CA . GLY A 1 93 ? 17.750 2.362 -11.854 1.00 94.56 93 GLY A CA 1
ATOM 760 C C . GLY A 1 93 ? 16.281 2.004 -11.703 1.00 94.56 93 GLY A C 1
ATOM 761 O O . GLY A 1 93 ? 15.408 2.869 -11.559 1.00 94.56 93 GLY A O 1
ATOM 762 N N . HIS A 1 94 ? 16.046 0.695 -11.746 1.00 97.38 94 HIS A N 1
ATOM 763 C CA . HIS A 1 94 ? 14.739 0.062 -11.750 1.00 97.38 94 HIS A CA 1
ATOM 764 C C . HIS A 1 94 ? 14.521 -0.737 -10.466 1.00 97.38 94 HIS A C 1
ATOM 766 O O . HIS A 1 94 ? 15.380 -1.524 -10.063 1.00 97.38 94 HIS A O 1
ATOM 772 N N . PHE A 1 95 ? 13.389 -0.512 -9.807 1.00 97.62 95 PHE A N 1
ATOM 773 C CA . PHE A 1 95 ? 13.106 -1.050 -8.481 1.00 97.62 95 PHE A CA 1
ATOM 774 C C . PHE A 1 95 ? 11.637 -1.439 -8.359 1.00 97.62 95 PHE A C 1
ATOM 776 O O . PHE A 1 95 ? 10.803 -0.927 -9.088 1.00 97.62 95 PHE A O 1
ATOM 783 N N . GLU A 1 96 ? 11.309 -2.296 -7.404 1.00 97.94 96 GLU A N 1
ATOM 784 C CA . GLU A 1 96 ? 9.938 -2.708 -7.086 1.00 97.94 96 GLU A CA 1
ATOM 785 C C . GLU A 1 96 ? 9.710 -2.704 -5.577 1.00 97.94 96 GLU A C 1
ATOM 787 O O . GLU A 1 96 ? 10.663 -2.801 -4.795 1.00 97.94 96 GLU A O 1
ATOM 792 N N . PHE A 1 97 ? 8.453 -2.558 -5.163 1.00 97.56 97 PHE A N 1
ATOM 793 C CA . PHE A 1 97 ? 8.060 -2.504 -3.762 1.00 97.56 97 PHE A CA 1
ATOM 794 C C . PHE A 1 97 ? 7.759 -3.892 -3.197 1.00 97.56 97 PHE A C 1
ATOM 796 O O . PHE A 1 97 ? 6.990 -4.662 -3.759 1.00 97.56 97 PHE A O 1
ATOM 803 N N . LEU A 1 98 ? 8.314 -4.173 -2.018 1.00 98.12 98 LEU A N 1
ATOM 804 C CA . LEU A 1 98 ? 8.009 -5.376 -1.232 1.00 98.12 98 LEU A CA 1
ATOM 805 C C . LEU A 1 98 ? 6.856 -5.150 -0.245 1.00 98.12 98 LEU A C 1
ATOM 807 O O . LEU A 1 98 ? 6.248 -6.091 0.265 1.00 98.12 98 LEU A O 1
ATOM 811 N N . VAL A 1 99 ? 6.563 -3.883 0.032 1.00 97.00 99 VAL A N 1
ATOM 812 C CA . VAL A 1 99 ? 5.493 -3.423 0.916 1.00 97.00 99 VAL A CA 1
ATOM 813 C C . VAL A 1 99 ? 4.622 -2.423 0.180 1.00 97.00 99 VAL A C 1
ATOM 815 O O . VAL A 1 99 ? 5.090 -1.756 -0.733 1.00 97.00 99 VAL A O 1
ATOM 818 N N . MET A 1 100 ? 3.361 -2.315 0.563 1.00 96.88 100 MET A N 1
ATOM 819 C CA . MET A 1 100 ? 2.344 -1.603 -0.195 1.00 96.88 100 MET A CA 1
ATOM 820 C C . MET A 1 100 ? 2.716 -0.125 -0.402 1.00 96.88 100 MET A C 1
ATOM 822 O O . MET A 1 100 ? 2.776 0.638 0.569 1.00 96.88 100 MET A O 1
ATOM 826 N N . PRO A 1 101 ? 2.976 0.310 -1.651 1.00 95.19 101 PRO A N 1
ATOM 827 C CA . PRO A 1 101 ? 3.276 1.702 -1.936 1.00 95.19 101 PRO A CA 1
ATOM 828 C C . PRO A 1 101 ? 2.009 2.560 -1.931 1.00 95.19 101 PRO A C 1
ATOM 830 O O . PRO A 1 101 ? 0.898 2.102 -2.206 1.00 95.19 101 PRO A O 1
ATOM 833 N N . PHE A 1 102 ? 2.192 3.857 -1.695 1.00 92.19 102 PHE A N 1
ATOM 834 C CA . PHE A 1 102 ? 1.130 4.838 -1.902 1.00 92.19 102 PHE A CA 1
ATOM 835 C C . PHE A 1 102 ? 0.714 4.903 -3.377 1.00 92.19 102 PHE A C 1
ATOM 837 O O . PHE A 1 102 ? 1.549 4.824 -4.278 1.00 92.19 102 PHE A O 1
ATOM 844 N N . GLY A 1 103 ? -0.580 5.134 -3.612 1.00 92.44 103 GLY A N 1
ATOM 845 C CA . GLY A 1 103 ? -1.136 5.372 -4.945 1.00 92.44 103 GLY A CA 1
ATOM 846 C C . GLY A 1 103 ? -1.792 4.159 -5.605 1.00 92.44 103 GLY A C 1
ATOM 847 O O . GLY A 1 103 ? -2.416 4.342 -6.646 1.00 92.44 103 GLY A O 1
ATOM 848 N N . LEU A 1 104 ? -1.711 2.960 -5.016 1.00 95.38 104 LEU A N 1
ATOM 849 C CA . LEU A 1 104 ? -2.487 1.798 -5.468 1.00 95.38 104 LEU A CA 1
ATOM 850 C C . LEU A 1 104 ? -3.967 1.944 -5.097 1.00 95.38 104 LEU A C 1
ATOM 852 O O . LEU A 1 104 ? -4.288 2.377 -3.989 1.00 95.38 104 LEU A O 1
ATOM 856 N N . SER A 1 105 ? -4.877 1.545 -5.989 1.00 95.19 105 SER A N 1
ATOM 857 C CA . SER A 1 105 ? -6.316 1.753 -5.774 1.00 95.19 105 SER A CA 1
ATOM 858 C C . SER A 1 105 ? -6.906 0.950 -4.620 1.00 95.19 105 SER A C 1
ATOM 860 O O . SER A 1 105 ? -7.860 1.410 -4.005 1.00 95.19 105 SER A O 1
ATOM 862 N N . ASN A 1 106 ? -6.339 -0.217 -4.308 1.00 95.62 106 ASN A N 1
ATOM 863 C CA . ASN A 1 106 ? -6.860 -1.098 -3.258 1.00 95.62 106 ASN A CA 1
ATOM 864 C C . ASN A 1 106 ? -6.122 -0.932 -1.919 1.00 95.62 106 ASN A C 1
ATOM 866 O O . ASN A 1 106 ? -6.437 -1.634 -0.964 1.00 95.62 106 ASN A O 1
ATOM 870 N N . ALA A 1 107 ? -5.170 0.006 -1.813 1.00 94.38 107 ALA A N 1
ATOM 871 C CA . ALA A 1 107 ? -4.346 0.156 -0.612 1.00 94.38 107 ALA A CA 1
ATOM 872 C C . ALA A 1 107 ? -5.178 0.414 0.657 1.00 94.38 107 ALA A C 1
ATOM 874 O O . ALA A 1 107 ? -4.950 -0.209 1.692 1.00 94.38 107 ALA A O 1
ATOM 875 N N . LEU A 1 108 ? -6.179 1.296 0.558 1.00 92.81 108 LEU A N 1
ATOM 876 C CA . LEU A 1 108 ? -7.075 1.610 1.671 1.00 92.81 108 LEU A CA 1
ATOM 877 C C . LEU A 1 108 ? -7.931 0.403 2.074 1.00 92.81 108 LEU A C 1
ATOM 879 O O . LEU A 1 108 ? -8.040 0.114 3.260 1.00 92.81 108 LEU A O 1
ATOM 883 N N . ALA A 1 109 ? -8.497 -0.313 1.098 1.00 94.81 109 ALA A N 1
ATOM 884 C CA . ALA A 1 109 ? -9.328 -1.491 1.338 1.00 94.81 109 ALA A CA 1
ATOM 885 C C . ALA A 1 109 ? -8.537 -2.589 2.063 1.00 94.81 109 ALA A C 1
ATOM 887 O O . ALA A 1 109 ? -8.955 -3.068 3.116 1.00 94.81 109 ALA A O 1
ATOM 888 N N . THR A 1 110 ? -7.339 -2.912 1.567 1.00 95.44 110 THR A N 1
ATOM 889 C CA . THR A 1 110 ? -6.456 -3.898 2.201 1.00 95.44 110 THR A CA 1
ATOM 890 C C . THR A 1 110 ? -6.038 -3.470 3.608 1.00 95.44 110 THR A C 1
ATOM 892 O O . THR A 1 110 ? -6.025 -4.292 4.523 1.00 95.44 110 THR A O 1
ATOM 895 N N . PHE A 1 111 ? -5.713 -2.190 3.809 1.00 93.94 111 PHE A N 1
ATOM 896 C CA . PHE A 1 111 ? -5.334 -1.691 5.130 1.00 93.94 111 PHE A CA 1
ATOM 897 C C . PHE A 1 111 ? -6.509 -1.733 6.116 1.00 93.94 111 PHE A C 1
ATOM 899 O O . PHE A 1 111 ? -6.333 -2.178 7.246 1.00 93.94 111 PHE A O 1
ATOM 906 N N . GLN A 1 112 ? -7.717 -1.352 5.692 1.00 93.19 112 GLN A N 1
ATOM 907 C CA . GLN A 1 112 ? -8.913 -1.441 6.532 1.00 93.19 112 GLN A CA 1
ATOM 908 C C . GLN A 1 112 ? -9.233 -2.894 6.900 1.00 93.19 112 GLN A C 1
ATOM 910 O O . GLN A 1 112 ? -9.535 -3.180 8.057 1.00 93.19 112 GLN A O 1
ATOM 915 N N . ALA A 1 113 ? -9.127 -3.820 5.942 1.00 93.88 113 ALA A N 1
ATOM 916 C CA . ALA A 1 113 ? -9.312 -5.246 6.192 1.00 93.88 113 ALA A CA 1
ATOM 917 C C . ALA A 1 113 ? -8.318 -5.776 7.235 1.00 93.88 113 ALA A C 1
ATOM 919 O O . ALA A 1 113 ? -8.711 -6.489 8.158 1.00 93.88 113 ALA A O 1
ATOM 920 N N . LEU A 1 114 ? -7.049 -5.370 7.133 1.00 94.12 114 LEU A N 1
ATOM 921 C CA . LEU A 1 114 ? -6.017 -5.709 8.110 1.00 94.12 114 LEU A CA 1
ATOM 922 C C . LEU A 1 114 ? -6.356 -5.171 9.505 1.00 94.12 114 LEU A C 1
ATOM 924 O O . LEU A 1 114 ? -6.314 -5.929 10.471 1.00 94.12 114 LEU A O 1
ATOM 928 N N . ILE A 1 115 ? -6.698 -3.885 9.622 1.00 92.75 115 ILE A N 1
ATOM 929 C CA . ILE A 1 115 ? -7.029 -3.275 10.917 1.00 92.75 115 ILE A CA 1
ATOM 930 C C . ILE A 1 115 ? -8.258 -3.946 11.533 1.00 92.75 115 ILE A C 1
ATOM 932 O O . ILE A 1 115 ? -8.219 -4.299 12.711 1.00 92.75 115 ILE A O 1
ATOM 936 N N . ASN A 1 116 ? -9.307 -4.202 10.746 1.00 92.06 116 ASN A N 1
ATOM 937 C CA . ASN A 1 116 ? -10.492 -4.909 11.227 1.00 92.06 116 ASN A CA 1
ATOM 938 C C . ASN A 1 116 ? -10.160 -6.321 11.710 1.00 92.06 116 ASN A C 1
ATOM 940 O O . ASN A 1 116 ? -10.705 -6.758 12.716 1.00 92.06 116 ASN A O 1
ATOM 944 N N . ASN A 1 117 ? -9.270 -7.029 11.013 1.00 93.12 117 ASN A N 1
ATOM 945 C CA . ASN A 1 117 ? -8.850 -8.369 11.405 1.00 93.12 117 ASN A CA 1
ATOM 946 C C . ASN A 1 117 ? -8.047 -8.358 12.716 1.00 93.12 117 ASN A C 1
ATOM 948 O O . ASN A 1 117 ? -8.350 -9.126 13.625 1.00 93.12 117 ASN A O 1
ATOM 952 N N . VAL A 1 118 ? -7.066 -7.460 12.837 1.00 93.56 118 VAL A N 1
ATOM 953 C CA . VAL A 1 118 ? -6.202 -7.352 14.024 1.00 93.56 118 VAL A CA 1
ATOM 954 C C . VAL A 1 118 ? -6.986 -6.874 15.247 1.00 93.56 118 VAL A C 1
ATOM 956 O O . VAL A 1 118 ? -6.780 -7.380 16.350 1.00 93.56 118 VAL A O 1
ATOM 959 N N . LEU A 1 119 ? -7.890 -5.909 15.066 1.00 92.00 119 LEU A N 1
ATOM 960 C CA . LEU A 1 119 ? -8.674 -5.325 16.153 1.00 92.00 119 LEU A CA 1
ATOM 961 C C . LEU A 1 119 ? -10.008 -6.030 16.393 1.00 92.00 119 LEU A C 1
ATOM 963 O O . LEU A 1 119 ? -10.714 -5.640 17.317 1.00 92.00 119 LEU A O 1
ATOM 967 N N . TRP A 1 120 ? -10.337 -7.075 15.628 1.00 91.44 120 TRP A N 1
ATOM 968 C CA . TRP A 1 120 ? -11.613 -7.795 15.709 1.00 91.44 120 TRP A CA 1
ATOM 969 C C . TRP A 1 120 ? -12.116 -8.054 17.145 1.00 91.44 120 TRP A C 1
ATOM 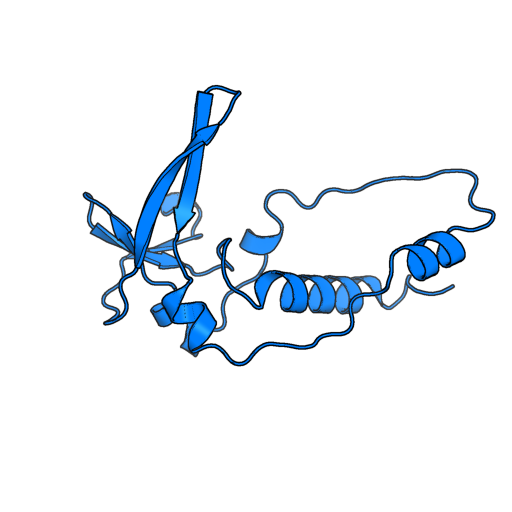971 O O . TRP A 1 120 ? -13.282 -7.769 17.407 1.00 91.44 120 TRP A O 1
ATOM 981 N N . PRO A 1 121 ? -11.286 -8.501 18.115 1.00 92.44 121 PRO A N 1
ATOM 982 C CA . PRO A 1 121 ? -11.744 -8.761 19.489 1.00 92.44 121 PRO A CA 1
ATOM 983 C C . PRO A 1 121 ? -12.200 -7.521 20.284 1.00 92.44 121 PRO A C 1
ATOM 985 O O . PRO A 1 121 ? -12.772 -7.657 21.375 1.00 92.44 121 PRO A O 1
ATOM 988 N N . PHE A 1 122 ? -11.893 -6.325 19.780 1.00 87.81 122 PHE A N 1
ATOM 989 C CA . PHE A 1 122 ? -12.110 -5.029 20.425 1.00 87.81 122 PHE A CA 1
ATOM 990 C C . PHE A 1 122 ? -13.120 -4.144 19.686 1.00 87.81 122 PHE A C 1
ATOM 992 O O . PHE A 1 122 ? -13.522 -3.125 20.238 1.00 87.81 122 PHE A O 1
ATOM 999 N N . LEU A 1 123 ? -13.517 -4.504 18.463 1.00 85.31 123 LEU A N 1
ATOM 1000 C CA . LEU A 1 123 ? -14.495 -3.744 17.685 1.00 85.31 123 LEU A CA 1
ATOM 1001 C C . LEU A 1 123 ? -15.926 -4.063 18.145 1.00 85.31 123 LEU A C 1
ATOM 1003 O O . LEU A 1 123 ? -16.218 -5.213 18.476 1.00 85.31 123 LEU A O 1
ATOM 1007 N N . ARG A 1 124 ? -16.819 -3.062 18.091 1.00 75.06 124 ARG A N 1
ATOM 1008 C CA . ARG A 1 124 ? -18.280 -3.210 18.269 1.00 75.06 124 ARG A CA 1
ATOM 1009 C C . ARG A 1 124 ? -18.714 -3.830 19.606 1.00 75.06 124 ARG A C 1
ATOM 1011 O O . ARG A 1 124 ? -19.552 -4.732 19.631 1.00 75.06 124 ARG A O 1
ATOM 1018 N N . ARG A 1 125 ? -18.121 -3.360 20.703 1.00 62.81 125 ARG A N 1
ATOM 1019 C CA . ARG A 1 125 ? -18.611 -3.596 22.070 1.00 62.81 125 ARG A CA 1
ATOM 1020 C C . ARG A 1 125 ? -19.452 -2.418 22.518 1.00 62.81 125 ARG A C 1
ATOM 1022 O O . ARG A 1 125 ? -20.472 -2.682 23.185 1.00 62.81 125 ARG A O 1
#

Secondary structure (DSSP, 8-state):
-GGGTSEEE---S--EEEEEEE-TTSPEEEEE--HHHHHTSPPP---PPPHHHHHHTTTT---------TTGGGGSBPPGGGGGGG-EEETTEEEEESB--TT-TTHHHHHHHHHHHHHGGGS--

Radius of gyration: 17.5 Å; chains: 1; bounding box: 42×35×46 Å

InterPro domains:
  IPR000477 Reverse transcriptase domain [PF00078] (21-122)
  IPR043128 Reverse transcriptase/Diguanylate cyclase domain [G3DSA:3.30.70.270] (46-117)
  IPR043502 DNA/RNA polymerase superfamily [SSF56672] (1-122)
  IPR053134 RNA-directed DNA polymerase homolog [PTHR24559] (1-125)

Sequence (125 aa):
MLARGIIRPSTSAFSVPILLVKKADHSWRFCINYRALNDHTVKDKYPILVVDELLDELHGAHFFTKLDLHSGYHQVRVHLDDVEKTAFRTHHGHFEFLVMPFGLSNALATFQALINNVLWPFLRR